Protein AF-A0A0G4FTK8-F1 (afdb_monomer_lite)

Organism: Vitrella brassicaformis (strain CCMP3155) (NCBI:txid1169540)

Secondary structure (DSSP, 8-state):
-EEEEETTSSS-EEEEEEEETTEEEEEEEESS-HHHHHHHHHHHHHHHH-HHHHHHHHHHHHHHHHTTTT-TTSSPPPHHHHHHHHHHHHHTSSS-SS---

Radius of gyration: 16.27 Å; chains: 1; bounding box: 32×32×50 Å

InterPro domains:
  IPR043519 Nucleotidyltransferase superfamily [SSF81301] (3-48)
  IPR054708 Poly(A) RNA polymerase, mitochondrial-like, central palm domain [PF22600] (4-46)

pLDDT: mean 88.35, std 9.67, range [62.38, 97.94]

Structure (mmCIF, N/CA/C/O backbone):
data_AF-A0A0G4FTK8-F1
#
_entry.id   AF-A0A0G4FTK8-F1
#
loop_
_atom_site.group_PDB
_atom_site.id
_atom_site.type_symbol
_atom_site.label_atom_id
_atom_site.label_alt_id
_atom_site.label_comp_id
_atom_site.label_asym_id
_atom_site.label_entity_id
_atom_site.label_seq_id
_atom_site.pdbx_PDB_ins_code
_atom_site.Cartn_x
_atom_site.Cartn_y
_atom_site.Cartn_z
_atom_site.occupancy
_atom_site.B_iso_or_equiv
_atom_site.auth_seq_id
_atom_site.auth_comp_id
_atom_site.auth_asym_id
_atom_site.auth_atom_id
_atom_site.pdbx_PDB_model_num
ATOM 1 N N . MET A 1 1 ? 8.007 -3.407 -27.742 1.00 62.38 1 MET A N 1
ATOM 2 C CA . MET A 1 1 ? 7.851 -3.947 -26.375 1.00 62.38 1 MET A CA 1
ATOM 3 C C . MET A 1 1 ? 9.207 -4.487 -25.971 1.00 62.38 1 MET A C 1
ATOM 5 O O . MET A 1 1 ? 9.706 -5.352 -26.673 1.00 62.38 1 MET A O 1
ATOM 9 N N . GLU A 1 2 ? 9.833 -3.935 -24.935 1.00 71.94 2 GLU A N 1
ATOM 10 C CA . GLU A 1 2 ? 11.120 -4.439 -24.432 1.00 71.94 2 GLU A CA 1
ATOM 11 C C . GLU A 1 2 ? 10.860 -5.239 -23.151 1.00 71.94 2 GLU A C 1
ATOM 13 O O . GLU A 1 2 ? 10.054 -4.835 -22.30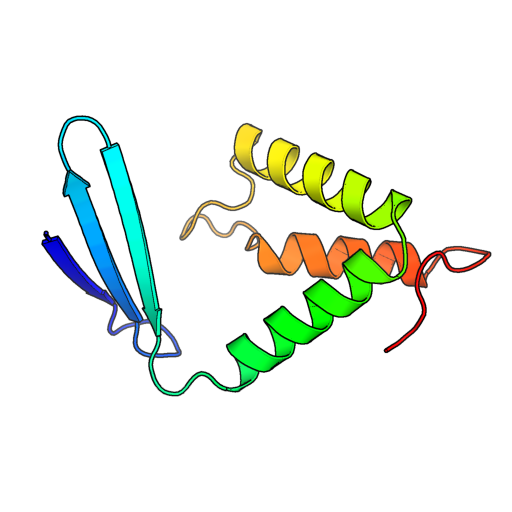6 1.00 71.94 2 GLU A O 1
ATOM 18 N N . THR A 1 3 ? 11.508 -6.393 -23.012 1.00 72.75 3 THR A N 1
ATOM 19 C CA . THR A 1 3 ? 11.338 -7.296 -21.866 1.00 72.75 3 THR A CA 1
ATOM 20 C C . THR A 1 3 ? 12.682 -7.552 -21.207 1.00 72.75 3 THR A C 1
ATOM 22 O O . THR A 1 3 ? 13.607 -8.026 -21.862 1.00 72.75 3 THR A O 1
ATOM 25 N N . VAL A 1 4 ? 12.788 -7.270 -19.910 1.00 81.19 4 VAL A N 1
ATOM 26 C CA . VAL A 1 4 ? 14.016 -7.462 -19.131 1.00 81.19 4 VAL A CA 1
ATOM 27 C C . VAL A 1 4 ? 13.738 -8.435 -17.981 1.00 81.19 4 VAL A C 1
ATOM 29 O O . VAL A 1 4 ? 12.907 -8.125 -17.117 1.00 81.19 4 VAL A O 1
ATOM 32 N N . PRO A 1 5 ? 14.405 -9.604 -17.934 1.00 73.31 5 PRO A N 1
ATOM 33 C CA . PRO A 1 5 ? 14.320 -10.504 -16.792 1.00 73.31 5 PRO A CA 1
ATOM 34 C C . PRO A 1 5 ? 15.117 -9.945 -15.606 1.00 73.31 5 PRO A C 1
ATOM 36 O O . PRO A 1 5 ? 16.229 -9.443 -15.759 1.00 73.31 5 PRO A O 1
ATOM 39 N N . ILE A 1 6 ? 14.557 -10.048 -14.401 1.00 74.81 6 ILE A N 1
ATOM 40 C CA . ILE A 1 6 ? 15.202 -9.636 -13.149 1.00 74.81 6 ILE A CA 1
ATOM 41 C C . ILE A 1 6 ? 15.402 -10.884 -12.293 1.00 74.81 6 ILE A C 1
ATOM 43 O O . ILE A 1 6 ? 14.629 -11.184 -11.384 1.00 74.81 6 ILE A O 1
ATOM 47 N N . SER A 1 7 ? 16.458 -11.631 -12.602 1.00 62.41 7 SER A N 1
ATOM 48 C CA . SER A 1 7 ? 16.718 -12.956 -12.023 1.00 62.41 7 SER A CA 1
ATOM 49 C C . SER A 1 7 ? 17.227 -12.922 -10.576 1.00 62.41 7 SER A C 1
ATOM 51 O O . SER A 1 7 ? 17.243 -13.949 -9.912 1.00 62.41 7 SER A O 1
ATOM 53 N N . ARG A 1 8 ? 17.653 -11.753 -10.073 1.00 64.62 8 ARG A N 1
ATOM 54 C CA . ARG A 1 8 ? 18.189 -11.581 -8.705 1.00 64.62 8 ARG A CA 1
ATOM 55 C C . ARG A 1 8 ? 17.124 -11.261 -7.649 1.00 64.62 8 ARG A C 1
ATOM 57 O O . ARG A 1 8 ? 17.456 -11.087 -6.480 1.00 64.62 8 ARG A O 1
ATOM 64 N N . ALA A 1 9 ? 15.859 -11.129 -8.042 1.00 64.56 9 ALA A N 1
ATOM 65 C CA . ALA A 1 9 ? 14.773 -10.895 -7.099 1.00 64.56 9 ALA A CA 1
ATOM 66 C C . ALA A 1 9 ? 14.376 -12.201 -6.390 1.00 64.56 9 ALA A C 1
ATOM 68 O O . ALA A 1 9 ? 14.460 -13.283 -6.962 1.00 64.56 9 ALA A O 1
ATOM 69 N N . ARG A 1 10 ? 13.888 -12.095 -5.147 1.00 68.12 10 ARG A N 1
ATOM 70 C CA . ARG A 1 10 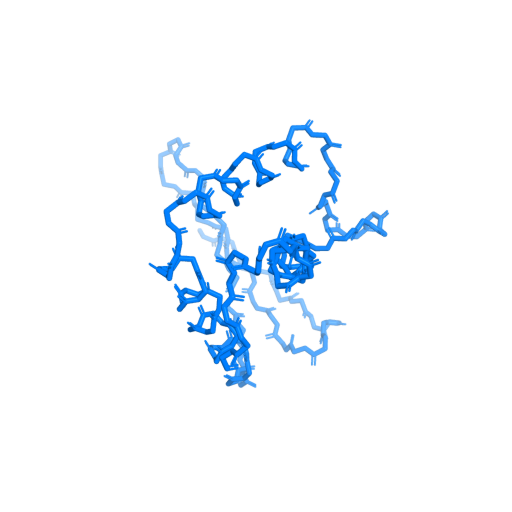? 13.450 -13.247 -4.331 1.00 68.12 10 ARG A CA 1
ATOM 71 C C . ARG A 1 10 ? 12.339 -14.076 -4.996 1.00 68.12 10 ARG A C 1
ATOM 73 O O . ARG A 1 10 ? 12.171 -15.243 -4.680 1.00 68.12 10 ARG A O 1
ATOM 80 N N . THR A 1 11 ? 11.582 -13.455 -5.898 1.00 69.31 11 THR A N 1
ATOM 81 C CA . THR A 1 11 ? 10.631 -14.104 -6.809 1.00 69.31 11 THR A CA 1
ATOM 82 C C . THR A 1 11 ? 11.020 -13.706 -8.233 1.00 69.31 11 THR A C 1
ATOM 84 O O . THR A 1 11 ? 11.314 -12.525 -8.421 1.00 69.31 11 THR A O 1
ATOM 87 N N . PRO A 1 12 ? 11.026 -14.607 -9.232 1.00 76.75 12 PRO A N 1
ATOM 88 C CA . PRO A 1 12 ? 11.354 -14.241 -10.608 1.00 76.75 12 PRO A CA 1
ATOM 89 C C . PRO A 1 12 ? 10.406 -13.158 -11.133 1.00 76.75 12 PRO A C 1
ATOM 91 O O . PRO A 1 12 ? 9.183 -13.325 -11.087 1.00 76.75 12 PRO A O 1
ATOM 94 N N . ILE A 1 13 ? 10.970 -12.052 -11.630 1.00 83.06 13 ILE A N 1
ATOM 95 C CA . ILE A 1 13 ? 10.207 -10.931 -12.195 1.00 83.06 13 ILE A CA 1
ATOM 96 C C . ILE A 1 13 ? 10.617 -10.724 -13.649 1.00 83.06 13 ILE A C 1
ATOM 98 O O . ILE A 1 13 ? 11.804 -10.615 -13.958 1.00 83.06 13 ILE A O 1
ATOM 102 N N . VAL A 1 14 ? 9.629 -10.602 -14.530 1.00 85.00 14 VAL A N 1
ATOM 103 C CA . VAL A 1 14 ? 9.806 -10.123 -15.902 1.00 85.00 14 VAL A CA 1
ATOM 104 C C . VAL A 1 14 ? 9.231 -8.720 -15.985 1.00 85.00 14 VAL A C 1
ATOM 106 O O . VAL A 1 14 ? 8.050 -8.497 -15.721 1.00 85.00 14 VAL A O 1
ATOM 109 N N . ARG A 1 15 ? 10.076 -7.750 -16.329 1.00 83.75 15 ARG A N 1
ATOM 110 C CA . ARG A 1 15 ? 9.659 -6.364 -16.528 1.00 83.75 15 ARG A CA 1
ATOM 111 C C . ARG A 1 15 ? 9.444 -6.114 -18.012 1.00 83.75 15 ARG A C 1
ATOM 113 O O . ARG A 1 15 ? 10.382 -6.227 -18.794 1.00 83.75 15 ARG A O 1
ATOM 120 N N . CYS A 1 16 ? 8.234 -5.718 -18.370 1.00 84.25 16 CYS A N 1
ATOM 121 C CA . CYS A 1 16 ? 7.846 -5.342 -19.720 1.00 84.25 16 CYS A CA 1
ATOM 122 C C . CYS A 1 16 ? 7.658 -3.824 -19.784 1.00 84.25 16 CYS A C 1
ATOM 124 O O . CYS A 1 16 ? 6.865 -3.256 -19.027 1.00 84.25 16 CYS A O 1
ATOM 126 N N . THR A 1 17 ? 8.360 -3.158 -20.694 1.00 85.31 17 THR A N 1
ATOM 127 C CA . THR A 1 17 ? 8.107 -1.757 -21.040 1.00 85.31 17 THR A CA 1
ATOM 128 C C . THR A 1 17 ? 7.324 -1.704 -22.348 1.00 85.31 17 THR A C 1
ATOM 130 O O . THR A 1 17 ? 7.738 -2.191 -23.408 1.00 85.31 17 THR A O 1
ATOM 133 N N . LEU A 1 18 ? 6.127 -1.138 -22.249 1.00 83.88 18 LEU A N 1
ATOM 134 C CA . LEU A 1 18 ? 5.209 -0.921 -23.355 1.00 83.88 18 LEU A CA 1
ATOM 135 C C . LEU A 1 18 ? 5.370 0.523 -23.817 1.00 83.88 18 LEU A C 1
ATOM 137 O O . LEU A 1 18 ? 5.309 1.453 -23.015 1.00 83.88 18 LEU A O 1
ATOM 141 N N . ARG A 1 19 ? 5.589 0.695 -25.117 1.00 83.56 19 ARG A N 1
ATOM 142 C CA . ARG A 1 19 ? 5.578 1.994 -25.784 1.00 83.56 19 ARG A CA 1
ATOM 143 C C . ARG A 1 19 ? 4.485 1.925 -26.841 1.00 83.56 19 ARG A C 1
ATOM 145 O O . ARG A 1 19 ? 4.570 1.065 -27.718 1.00 83.56 19 ARG A O 1
ATOM 152 N N . HIS A 1 20 ? 3.457 2.757 -26.722 1.00 80.44 20 HIS A N 1
ATOM 153 C CA . HIS A 1 20 ? 2.403 2.871 -27.727 1.00 80.44 20 HIS A CA 1
ATOM 154 C C . HIS A 1 20 ? 2.074 4.349 -27.949 1.00 80.44 20 HIS A C 1
ATOM 156 O O . HIS A 1 20 ? 1.502 4.993 -27.073 1.00 80.44 20 HIS A O 1
ATOM 162 N N . GLY A 1 21 ? 2.490 4.893 -29.098 1.00 81.81 21 GLY A N 1
ATOM 163 C CA . GLY A 1 21 ? 2.503 6.345 -29.311 1.00 81.81 21 GLY A CA 1
ATOM 164 C C . GLY A 1 21 ? 3.355 7.041 -28.243 1.00 81.81 21 GLY A C 1
ATOM 165 O O . GLY A 1 21 ? 4.434 6.549 -27.909 1.00 81.81 21 GLY A O 1
ATOM 166 N N . ASP A 1 22 ? 2.820 8.111 -27.653 1.00 77.25 22 ASP A N 1
ATOM 167 C CA . ASP A 1 22 ? 3.437 8.842 -26.532 1.00 77.25 22 ASP A CA 1
ATOM 168 C C . ASP A 1 22 ? 3.246 8.154 -25.164 1.00 77.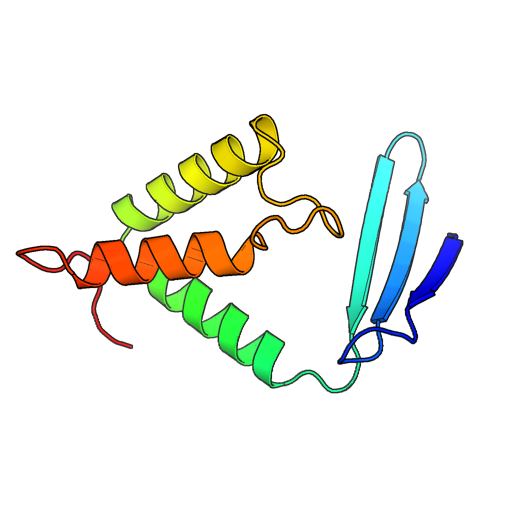25 22 ASP A C 1
ATOM 170 O O . ASP A 1 22 ? 3.777 8.599 -24.143 1.00 77.25 22 ASP A O 1
ATOM 174 N N . ALA A 1 23 ? 2.474 7.062 -25.098 1.00 74.06 23 ALA A N 1
ATOM 175 C CA . ALA A 1 23 ? 2.212 6.369 -23.845 1.00 74.06 23 ALA A CA 1
ATOM 176 C C . ALA 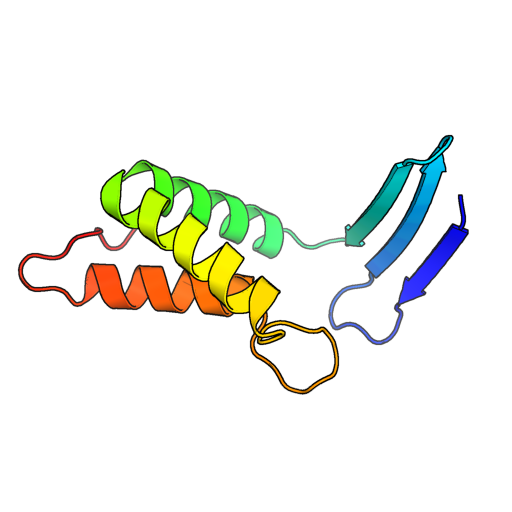A 1 23 ? 3.354 5.406 -23.485 1.00 74.06 23 ALA A C 1
ATOM 178 O O . ALA A 1 23 ? 3.677 4.466 -24.223 1.00 74.06 23 ALA A O 1
ATOM 179 N N . HIS A 1 24 ? 3.909 5.597 -22.286 1.00 82.00 24 HIS A N 1
ATOM 180 C CA . HIS A 1 24 ? 4.900 4.711 -21.680 1.00 82.00 24 HIS A CA 1
ATOM 181 C C . HIS A 1 24 ? 4.279 3.926 -20.520 1.00 82.00 24 HIS A C 1
ATOM 183 O O . HIS A 1 24 ? 3.969 4.476 -19.462 1.00 82.00 24 HIS A O 1
ATOM 189 N N . GLY A 1 25 ? 4.115 2.619 -20.711 1.00 83.44 25 GLY A N 1
ATOM 190 C CA . GLY A 1 25 ? 3.645 1.684 -19.694 1.00 83.44 25 GLY A CA 1
ATOM 191 C C . GLY A 1 25 ? 4.787 0.836 -19.145 1.00 83.44 25 GLY A C 1
ATOM 192 O O . GLY A 1 25 ? 5.646 0.368 -19.891 1.00 83.44 25 GLY A O 1
ATOM 193 N N . LYS A 1 26 ? 4.779 0.588 -17.835 1.00 86.56 26 LYS A N 1
ATOM 194 C CA . LYS A 1 26 ? 5.675 -0.377 -17.191 1.00 86.56 26 LYS A CA 1
ATOM 195 C C . LYS A 1 26 ? 4.837 -1.445 -16.503 1.00 86.56 26 LYS A C 1
ATOM 197 O O . LYS A 1 26 ? 4.040 -1.127 -15.624 1.00 86.56 26 LYS A O 1
ATOM 202 N N . VAL A 1 27 ? 5.050 -2.697 -16.887 1.00 87.19 27 VAL A N 1
ATOM 203 C CA . VAL A 1 27 ? 4.377 -3.868 -16.324 1.00 87.19 27 VAL A CA 1
ATOM 204 C C . VAL A 1 27 ? 5.433 -4.787 -15.725 1.00 87.19 27 VAL A C 1
ATOM 206 O O . VAL A 1 27 ? 6.471 -5.032 -16.333 1.00 87.19 27 VAL A O 1
ATOM 209 N N . GLU A 1 28 ? 5.189 -5.275 -14.514 1.00 86.75 28 GLU A N 1
ATOM 210 C CA . GLU A 1 28 ? 6.042 -6.261 -13.851 1.00 86.75 28 GLU A CA 1
ATOM 211 C C . GLU A 1 28 ? 5.219 -7.529 -13.624 1.00 86.75 28 GLU A C 1
ATOM 213 O O . GLU A 1 28 ? 4.179 -7.494 -12.969 1.00 86.75 28 GLU A O 1
ATOM 218 N N . ILE A 1 29 ? 5.669 -8.634 -14.213 1.00 87.31 29 ILE A N 1
ATOM 219 C CA . ILE A 1 29 ? 5.029 -9.945 -14.136 1.00 87.31 29 ILE A CA 1
ATOM 220 C C . ILE A 1 29 ? 5.852 -10.796 -13.176 1.00 87.31 29 ILE A C 1
ATOM 222 O O . ILE A 1 29 ? 7.048 -10.992 -13.388 1.00 87.31 29 ILE A O 1
ATOM 226 N N . THR A 1 30 ? 5.218 -11.294 -12.118 1.00 88.06 30 THR A N 1
ATOM 227 C CA . THR A 1 30 ? 5.853 -12.171 -11.126 1.00 88.06 30 THR A CA 1
ATOM 228 C C . THR A 1 30 ? 5.261 -13.568 -11.200 1.00 88.06 30 THR A C 1
ATOM 230 O O . THR A 1 30 ? 4.039 -13.704 -11.257 1.00 88.06 30 THR A O 1
ATOM 233 N N . PHE A 1 31 ? 6.100 -14.598 -11.136 1.00 85.69 31 PHE A N 1
ATOM 234 C CA . PHE A 1 31 ? 5.659 -15.993 -11.195 1.00 85.69 31 PHE A CA 1
ATOM 235 C C . PHE A 1 31 ? 5.576 -16.609 -9.797 1.00 85.69 31 PHE A C 1
ATOM 237 O O . PHE A 1 31 ? 6.435 -16.350 -8.961 1.00 85.69 31 PHE A O 1
ATOM 244 N N . ASN A 1 32 ? 4.556 -17.440 -9.560 1.00 85.81 32 ASN A N 1
ATOM 245 C CA . ASN A 1 32 ? 4.361 -18.185 -8.310 1.00 85.81 32 ASN A CA 1
ATOM 246 C C . ASN A 1 32 ? 4.368 -17.308 -7.034 1.00 85.81 32 ASN A C 1
ATOM 248 O O . ASN A 1 32 ? 5.036 -17.619 -6.051 1.00 85.81 32 ASN A O 1
ATOM 252 N N . ASN A 1 33 ? 3.625 -16.193 -7.049 1.00 85.62 33 ASN A N 1
ATOM 253 C CA . ASN A 1 33 ? 3.525 -15.256 -5.921 1.00 85.62 33 ASN A CA 1
ATOM 254 C C . ASN A 1 33 ? 2.101 -15.186 -5.319 1.00 85.62 33 ASN A C 1
ATOM 256 O O . ASN A 1 33 ? 1.464 -14.128 -5.368 1.00 85.62 33 ASN A O 1
ATOM 260 N N . PRO A 1 34 ? 1.566 -16.283 -4.747 1.00 89.31 34 PRO A N 1
ATOM 261 C CA . PRO A 1 34 ? 0.214 -16.293 -4.182 1.00 89.31 34 PRO A CA 1
ATOM 262 C C . PRO A 1 34 ? 0.063 -15.332 -2.994 1.00 89.31 34 PRO A C 1
ATOM 264 O O . PRO A 1 34 ? -1.007 -14.756 -2.798 1.00 89.31 34 PRO A O 1
ATOM 267 N N . LEU A 1 35 ? 1.134 -15.094 -2.230 1.00 89.31 35 LEU A N 1
ATOM 268 C CA . LEU A 1 35 ? 1.131 -14.131 -1.124 1.00 89.31 35 LEU A CA 1
ATOM 269 C C . LEU A 1 35 ? 0.950 -12.689 -1.612 1.00 89.31 35 LEU A C 1
ATOM 271 O O . LEU A 1 35 ? 0.233 -11.918 -0.982 1.00 89.31 35 LEU A O 1
ATOM 275 N N . GLY A 1 36 ? 1.539 -12.319 -2.755 1.00 89.19 36 GLY A N 1
ATOM 276 C CA . GLY A 1 36 ? 1.325 -11.001 -3.358 1.00 89.19 36 GLY A CA 1
ATOM 277 C C . GLY A 1 36 ? -0.144 -10.740 -3.705 1.00 89.19 36 GLY A C 1
ATOM 278 O O . GLY A 1 36 ? -0.635 -9.624 -3.518 1.00 89.19 36 GLY A O 1
ATOM 279 N N . ILE A 1 37 ? -0.861 -11.782 -4.136 1.00 92.06 37 ILE A N 1
ATOM 280 C CA . ILE A 1 37 ? -2.301 -11.723 -4.415 1.00 92.06 37 ILE A CA 1
ATOM 281 C C . ILE A 1 37 ? -3.069 -11.496 -3.107 1.00 92.06 37 ILE A C 1
ATOM 283 O O . ILE A 1 37 ? -3.806 -10.516 -2.996 1.00 92.06 37 ILE A O 1
ATOM 287 N N . HIS A 1 38 ? -2.831 -12.324 -2.083 1.00 94.69 38 HIS A N 1
ATOM 288 C CA . HIS A 1 38 ? -3.492 -12.198 -0.777 1.00 94.69 38 HIS A CA 1
ATOM 289 C C . HIS A 1 38 ? -3.245 -10.833 -0.122 1.00 94.69 38 HIS A C 1
ATOM 291 O O . HIS A 1 38 ? -4.193 -10.184 0.310 1.00 94.69 38 HIS A O 1
ATOM 297 N N . ASN A 1 39 ? -2.006 -10.336 -0.131 1.00 93.69 39 ASN A N 1
ATOM 298 C CA . ASN A 1 39 ? -1.667 -9.016 0.409 1.00 93.69 39 ASN A CA 1
ATOM 299 C C . ASN A 1 39 ? -2.401 -7.881 -0.321 1.00 93.69 39 ASN A C 1
ATOM 301 O O . ASN A 1 39 ? -2.814 -6.899 0.298 1.00 93.69 39 ASN A O 1
ATOM 305 N N . SER A 1 40 ? -2.587 -8.013 -1.637 1.00 94.31 40 SER A N 1
ATOM 306 C CA . SER A 1 40 ? -3.339 -7.035 -2.429 1.00 94.31 40 SER A CA 1
ATOM 307 C C . SER A 1 40 ? -4.826 -7.043 -2.065 1.00 94.31 40 SER A C 1
ATOM 309 O O . SER A 1 40 ? -5.427 -5.975 -1.934 1.00 94.31 40 SER A O 1
ATOM 311 N N . HIS A 1 41 ? -5.410 -8.226 -1.842 1.00 96.62 41 HIS A N 1
ATOM 312 C CA . HIS A 1 41 ? -6.781 -8.354 -1.339 1.00 96.62 41 HIS A CA 1
ATOM 313 C C . HIS A 1 41 ? -6.930 -7.787 0.075 1.00 96.62 41 HIS A C 1
ATOM 315 O O . HIS A 1 41 ? -7.874 -7.042 0.328 1.00 96.62 41 HIS A O 1
ATOM 321 N N . LEU A 1 42 ? -5.975 -8.066 0.963 1.00 96.25 42 LEU A N 1
ATOM 322 C CA . LEU A 1 42 ? -5.972 -7.570 2.335 1.00 96.25 42 LEU A CA 1
ATOM 323 C C . LEU A 1 42 ? -5.921 -6.037 2.387 1.00 96.25 42 LEU A C 1
ATOM 325 O O . LEU A 1 42 ? -6.768 -5.410 3.019 1.00 96.25 42 LEU A O 1
ATOM 329 N N . LEU A 1 43 ? -4.983 -5.406 1.669 1.00 96.50 43 LEU A N 1
ATOM 330 C CA . LEU A 1 43 ? -4.923 -3.941 1.592 1.00 96.50 43 LEU A CA 1
ATOM 331 C C . LEU A 1 43 ? -6.201 -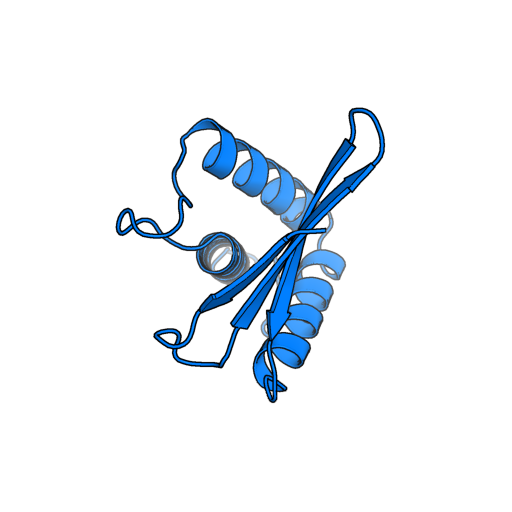3.347 0.996 1.00 96.50 43 LEU A C 1
ATOM 333 O O . LEU A 1 43 ? -6.673 -2.310 1.462 1.00 96.50 43 LEU A O 1
ATOM 337 N N . ARG A 1 44 ? -6.782 -3.999 -0.019 1.00 96.50 44 ARG A N 1
ATOM 338 C CA . ARG A 1 44 ? -8.063 -3.571 -0.589 1.00 96.50 44 ARG A CA 1
ATOM 339 C C . ARG A 1 44 ? -9.178 -3.609 0.455 1.00 96.50 44 ARG A C 1
ATOM 341 O O . ARG A 1 44 ? -9.950 -2.657 0.509 1.00 96.50 44 ARG A O 1
ATOM 348 N N . ALA A 1 45 ? -9.246 -4.657 1.273 1.00 97.25 45 ALA A N 1
ATOM 349 C CA . ALA A 1 45 ? -10.227 -4.764 2.348 1.00 97.25 45 ALA A CA 1
ATOM 350 C C . ALA A 1 45 ? -10.049 -3.633 3.373 1.00 97.25 45 ALA A C 1
ATOM 352 O O . ALA A 1 45 ? -11.000 -2.901 3.634 1.00 97.25 45 ALA A O 1
ATOM 353 N N . TYR A 1 46 ? -8.821 -3.389 3.845 1.00 97.62 46 TYR A N 1
ATOM 354 C CA . TYR A 1 46 ? -8.529 -2.292 4.775 1.00 97.62 46 TYR A CA 1
ATOM 355 C C . TYR A 1 46 ? -8.966 -0.918 4.252 1.00 97.62 46 TYR A C 1
ATOM 357 O O . TYR A 1 46 ? -9.630 -0.165 4.964 1.00 97.62 46 TYR A O 1
ATOM 365 N N . PHE A 1 47 ? -8.632 -0.582 3.003 1.00 96.25 47 PHE A N 1
ATOM 366 C CA . PHE A 1 47 ? -9.016 0.709 2.420 1.00 96.25 47 PHE A CA 1
ATOM 367 C C . PHE A 1 47 ? -10.504 0.804 2.067 1.00 96.25 47 PHE A C 1
ATOM 369 O O . PHE A 1 47 ? -11.015 1.907 1.888 1.00 96.25 47 PHE A O 1
ATOM 376 N N . HIS A 1 48 ? -11.219 -0.317 1.988 1.00 96.25 48 HIS A N 1
ATOM 377 C CA . HIS A 1 48 ? -12.671 -0.302 1.842 1.00 96.25 48 HIS A CA 1
ATOM 378 C C . HIS A 1 48 ? -13.384 -0.048 3.179 1.00 96.25 48 HIS A C 1
ATOM 380 O O . HIS A 1 48 ? -14.425 0.602 3.193 1.00 96.25 48 HIS A O 1
ATOM 386 N N . SER A 1 49 ? -12.797 -0.477 4.302 1.00 94.75 49 SER A N 1
ATOM 387 C CA . SER A 1 49 ? -13.390 -0.331 5.639 1.00 94.75 49 SER A CA 1
ATOM 388 C C . SER A 1 49 ? -13.489 1.115 6.139 1.00 94.75 49 SER A C 1
ATOM 390 O O . SER A 1 49 ? -14.331 1.407 6.982 1.00 94.75 49 SER A O 1
ATOM 392 N N . SER A 1 50 ? -12.646 2.037 5.655 1.00 95.81 50 SER A N 1
ATOM 393 C CA . SER A 1 50 ? -12.680 3.445 6.079 1.00 95.81 50 SER A CA 1
ATOM 394 C C . SER A 1 50 ? -12.306 4.406 4.953 1.00 95.81 50 SER A C 1
ATOM 396 O O . SER A 1 50 ? -11.162 4.451 4.488 1.00 95.81 50 SER A O 1
ATOM 398 N N . ARG A 1 51 ? -13.264 5.257 4.555 1.00 96.25 51 ARG A N 1
ATOM 399 C CA . ARG A 1 51 ? -13.061 6.288 3.522 1.00 96.25 51 ARG A CA 1
ATOM 400 C C . ARG A 1 51 ? -11.957 7.279 3.899 1.00 96.25 51 ARG A C 1
ATOM 402 O O . ARG A 1 51 ? -11.166 7.650 3.036 1.00 96.25 51 ARG A O 1
ATOM 409 N N . ALA A 1 52 ? -11.878 7.686 5.167 1.00 95.81 52 ALA A N 1
ATOM 410 C CA . ALA A 1 52 ? -10.855 8.624 5.632 1.00 95.81 52 ALA A CA 1
ATOM 411 C C . ALA A 1 52 ? -9.443 8.037 5.473 1.00 95.81 52 ALA A C 1
ATOM 413 O O . ALA A 1 52 ? -8.552 8.692 4.932 1.00 95.81 52 ALA A O 1
ATOM 414 N N . VAL A 1 53 ? -9.256 6.770 5.859 1.00 96.81 53 VAL A N 1
ATOM 415 C CA . VAL A 1 53 ? -7.965 6.081 5.722 1.00 96.81 53 VAL A CA 1
ATOM 416 C C . VAL A 1 53 ? -7.612 5.849 4.252 1.00 96.81 53 VAL A C 1
ATOM 418 O O . VAL A 1 53 ? -6.456 6.010 3.870 1.00 96.81 53 VAL A O 1
ATOM 421 N N . HIS A 1 54 ? -8.591 5.562 3.392 1.00 97.38 54 HIS A N 1
ATOM 422 C CA . HIS A 1 54 ? -8.363 5.476 1.947 1.00 97.38 54 HIS A CA 1
ATOM 423 C C . HIS A 1 54 ? -7.876 6.807 1.350 1.00 97.38 54 HIS A C 1
ATOM 425 O O . HIS A 1 54 ? -6.913 6.819 0.580 1.00 97.38 54 HIS A O 1
ATOM 431 N N . MET A 1 55 ? -8.484 7.936 1.733 1.00 97.62 55 MET A N 1
ATOM 432 C CA . MET A 1 55 ? -8.041 9.264 1.285 1.00 97.62 55 MET A CA 1
ATOM 433 C C . MET A 1 55 ? -6.625 9.587 1.783 1.00 97.62 55 MET A C 1
ATOM 435 O O . MET A 1 55 ? -5.794 10.053 1.002 1.00 97.62 55 MET A O 1
ATOM 439 N N . LEU A 1 56 ? -6.307 9.259 3.040 1.00 97.38 56 LEU A N 1
ATOM 440 C CA . LEU A 1 56 ? -4.944 9.371 3.572 1.00 97.38 56 LEU A CA 1
ATOM 441 C C . LEU A 1 56 ? -3.952 8.480 2.811 1.00 97.38 56 LEU A C 1
ATOM 443 O O . LEU A 1 56 ? -2.836 8.909 2.528 1.00 97.38 56 LEU A O 1
ATOM 447 N N . GLY A 1 57 ? -4.360 7.275 2.409 1.00 97.12 57 GLY A N 1
ATOM 448 C CA . GLY A 1 57 ? -3.550 6.380 1.581 1.00 97.12 57 GLY A CA 1
ATOM 449 C C . GLY A 1 57 ? -3.160 7.007 0.243 1.00 97.12 57 GLY A C 1
ATOM 450 O O . GLY A 1 57 ? -1.999 6.922 -0.164 1.00 97.12 57 GLY A O 1
ATOM 451 N N . TRP A 1 58 ? -4.092 7.698 -0.417 1.00 97.00 58 TRP A N 1
ATOM 452 C CA . TRP A 1 58 ? -3.800 8.470 -1.628 1.00 97.00 58 TRP A CA 1
ATOM 453 C C . TRP A 1 58 ? -2.834 9.624 -1.368 1.00 97.00 58 TRP A C 1
ATOM 455 O O . TRP A 1 58 ? -1.866 9.781 -2.116 1.00 97.00 58 TRP A O 1
ATOM 465 N N . LEU A 1 59 ? -3.050 10.386 -0.293 1.00 97.56 59 LEU A N 1
ATOM 466 C CA . LEU A 1 59 ? -2.175 11.495 0.080 1.00 97.56 59 LEU A CA 1
ATOM 467 C C . LEU A 1 59 ? -0.739 11.016 0.334 1.00 97.56 59 LEU A C 1
ATOM 469 O O . LEU A 1 59 ? 0.200 11.562 -0.242 1.00 97.56 59 LEU A O 1
ATOM 473 N N . ILE A 1 60 ? -0.566 9.950 1.121 1.00 96.75 60 ILE A N 1
ATOM 474 C CA . ILE A 1 60 ? 0.747 9.358 1.409 1.00 96.75 60 ILE A CA 1
ATOM 475 C C . ILE A 1 60 ? 1.395 8.839 0.127 1.00 96.75 60 ILE A C 1
ATOM 477 O O . ILE A 1 60 ? 2.571 9.104 -0.107 1.00 96.75 60 ILE A O 1
ATOM 481 N N . LYS A 1 61 ? 0.648 8.150 -0.746 1.00 94.31 61 LYS A N 1
ATOM 482 C CA . LYS A 1 61 ? 1.174 7.682 -2.039 1.00 94.31 61 LYS A CA 1
ATOM 483 C C . LYS A 1 61 ? 1.723 8.825 -2.886 1.00 94.31 61 LYS A C 1
ATOM 485 O O . LYS A 1 61 ? 2.795 8.680 -3.474 1.00 94.31 61 LYS A O 1
ATOM 490 N N . MET A 1 62 ? 0.998 9.940 -2.955 1.00 95.38 62 MET A N 1
ATOM 491 C CA . MET A 1 62 ? 1.427 11.118 -3.705 1.00 95.38 62 MET A CA 1
ATOM 492 C C . MET A 1 62 ? 2.636 11.784 -3.054 1.00 95.38 62 MET A C 1
ATOM 494 O O . MET A 1 62 ? 3.616 12.062 -3.741 1.00 95.38 62 MET A O 1
ATOM 498 N N . TRP A 1 63 ? 2.609 11.961 -1.736 1.00 95.44 63 TRP A N 1
ATOM 499 C CA . TRP A 1 63 ? 3.709 12.547 -0.978 1.00 95.44 63 TRP A CA 1
ATOM 500 C C . TRP A 1 63 ? 5.007 11.743 -1.127 1.00 95.44 63 TRP A C 1
ATOM 502 O O . TRP A 1 63 ? 6.031 12.294 -1.525 1.00 95.44 63 TRP A O 1
ATOM 512 N N . VAL A 1 64 ? 4.952 10.425 -0.922 1.00 94.75 64 VAL A N 1
ATOM 513 C CA . VAL A 1 64 ? 6.096 9.512 -1.087 1.00 94.75 64 VAL A CA 1
ATOM 514 C C . VAL A 1 64 ? 6.648 9.561 -2.511 1.00 94.75 64 VAL A C 1
ATOM 516 O O . VAL A 1 64 ? 7.865 9.544 -2.693 1.00 94.75 64 VAL A O 1
ATOM 519 N N . LYS A 1 65 ? 5.775 9.646 -3.527 1.00 90.56 65 LYS A N 1
ATOM 520 C CA . LYS A 1 65 ? 6.190 9.775 -4.931 1.00 90.56 65 LYS A CA 1
ATOM 521 C C . LYS A 1 65 ? 6.930 11.091 -5.178 1.00 90.56 65 LYS A C 1
ATOM 523 O O . LYS A 1 65 ? 8.014 11.059 -5.743 1.00 90.56 65 LYS A O 1
ATOM 528 N N . VAL A 1 66 ? 6.360 12.224 -4.763 1.00 93.12 66 VAL A N 1
ATOM 529 C CA . VAL A 1 66 ? 6.947 13.562 -4.979 1.00 93.12 66 VAL A CA 1
ATOM 530 C C . VAL A 1 66 ? 8.282 13.715 -4.249 1.00 93.12 66 VAL A C 1
ATOM 532 O O . VAL A 1 66 ? 9.175 14.399 -4.732 1.00 93.12 66 VAL A O 1
ATOM 535 N N . ARG A 1 67 ? 8.438 13.055 -3.100 1.00 91.81 67 ARG A N 1
ATOM 536 C CA . ARG A 1 67 ? 9.657 13.098 -2.283 1.00 91.81 67 ARG A CA 1
ATOM 537 C C . ARG A 1 67 ? 10.677 12.006 -2.625 1.00 91.81 67 ARG A C 1
ATOM 539 O O . ARG A 1 67 ? 11.665 11.896 -1.909 1.00 91.81 67 ARG A O 1
ATOM 546 N N . ALA A 1 68 ? 10.429 11.194 -3.658 1.00 89.50 68 ALA A N 1
ATOM 547 C CA . ALA A 1 68 ? 11.281 10.067 -4.055 1.00 89.50 68 ALA A CA 1
ATOM 548 C C . ALA A 1 68 ? 11.554 9.038 -2.926 1.00 89.50 68 ALA A C 1
ATOM 550 O O . ALA A 1 68 ? 12.548 8.321 -2.938 1.00 89.50 68 ALA A O 1
ATOM 551 N N . LEU A 1 69 ? 10.634 8.896 -1.961 1.00 89.06 69 LEU A N 1
ATOM 552 C CA . LEU A 1 69 ? 10.804 8.048 -0.764 1.00 89.06 69 LEU A CA 1
ATOM 553 C C . LEU A 1 69 ? 10.443 6.567 -0.978 1.00 89.06 69 LEU A C 1
ATOM 555 O O . LEU A 1 69 ? 10.308 5.813 -0.013 1.00 89.06 69 LEU A O 1
ATOM 559 N N . ALA A 1 70 ? 10.229 6.148 -2.226 1.00 86.00 70 ALA A N 1
ATOM 560 C CA . ALA A 1 70 ? 9.947 4.755 -2.582 1.00 86.00 70 ALA A CA 1
ATOM 561 C C . ALA A 1 70 ? 10.594 4.343 -3.909 1.00 86.00 70 ALA A C 1
ATOM 563 O O . ALA A 1 70 ? 10.037 3.538 -4.667 1.00 86.00 70 ALA A O 1
ATOM 564 N N . GLU A 1 71 ? 11.749 4.929 -4.215 1.00 79.56 71 GLU A N 1
ATOM 565 C CA . GLU A 1 71 ? 12.539 4.525 -5.369 1.00 79.56 71 GLU A CA 1
ATOM 566 C C . GLU A 1 71 ? 13.146 3.134 -5.165 1.00 79.56 71 GLU A C 1
ATOM 568 O O . GLU A 1 71 ? 13.513 2.718 -4.068 1.00 79.56 71 GLU A O 1
ATOM 573 N N . THR A 1 72 ? 13.178 2.359 -6.246 1.00 71.19 72 THR A N 1
ATOM 574 C CA . THR A 1 72 ? 13.669 0.980 -6.206 1.00 71.19 72 THR A CA 1
ATOM 575 C C . THR A 1 72 ? 15.192 0.986 -6.254 1.00 71.19 72 THR A C 1
ATOM 577 O O . THR A 1 72 ? 15.760 1.505 -7.207 1.00 71.19 72 THR A O 1
ATOM 580 N N . GLY A 1 73 ? 15.845 0.367 -5.267 1.00 67.38 73 GLY A N 1
ATOM 581 C CA . GLY A 1 73 ? 17.306 0.216 -5.240 1.00 67.38 73 GLY A CA 1
ATOM 582 C C . GLY A 1 73 ? 18.073 1.312 -4.491 1.00 67.38 73 GLY A C 1
ATOM 583 O O . GLY A 1 73 ? 19.283 1.191 -4.361 1.00 67.38 73 GLY A O 1
ATOM 584 N N . SER A 1 74 ? 17.395 2.325 -3.944 1.00 69.81 74 SER A N 1
ATOM 585 C CA . SER A 1 74 ? 18.005 3.419 -3.164 1.00 69.81 74 SER A CA 1
ATOM 586 C C . SER A 1 74 ? 18.019 3.185 -1.643 1.00 69.81 74 SER A C 1
ATOM 588 O O . SER A 1 74 ? 18.359 4.084 -0.882 1.00 69.81 74 SER A O 1
ATOM 590 N N . GLY A 1 75 ? 17.608 2.000 -1.171 1.00 74.94 75 GLY A N 1
ATOM 591 C CA . GLY A 1 75 ? 17.418 1.718 0.262 1.00 74.94 75 GLY A CA 1
ATOM 592 C C . GLY A 1 75 ? 16.126 2.300 0.855 1.00 74.94 75 GLY A C 1
ATOM 593 O O . GLY A 1 75 ? 15.842 2.096 2.033 1.00 74.94 75 GLY A O 1
ATOM 594 N N . CYS A 1 76 ? 15.313 2.990 0.049 1.00 85.75 76 CYS A N 1
ATOM 595 C CA . CYS A 1 76 ? 14.016 3.515 0.461 1.00 85.75 76 CYS A CA 1
ATOM 596 C C . CYS A 1 76 ? 12.971 2.412 0.708 1.00 85.75 76 CYS A C 1
ATOM 598 O O . CYS A 1 76 ? 13.006 1.330 0.115 1.00 85.75 76 CYS A O 1
ATOM 600 N N . LEU A 1 77 ? 11.983 2.721 1.554 1.00 87.56 77 LEU A N 1
ATOM 601 C CA . LEU A 1 77 ? 10.848 1.836 1.812 1.00 87.56 77 LEU A CA 1
ATOM 602 C C . LEU A 1 77 ? 9.997 1.664 0.551 1.00 87.56 77 LEU A C 1
ATOM 604 O O . LEU A 1 77 ? 9.687 2.624 -0.153 1.00 87.56 77 LEU A O 1
ATOM 608 N N . SER A 1 78 ? 9.547 0.439 0.281 1.00 87.94 78 SER A N 1
ATOM 609 C CA . SER A 1 78 ? 8.643 0.210 -0.845 1.00 87.94 78 SER A CA 1
ATOM 610 C C . SER A 1 78 ? 7.287 0.886 -0.607 1.00 87.94 78 SER A C 1
ATOM 612 O O . SER A 1 78 ? 6.839 1.065 0.528 1.00 87.94 78 SER A O 1
ATOM 614 N N . LYS A 1 79 ? 6.570 1.208 -1.691 1.00 89.06 79 LYS A N 1
ATOM 615 C CA . LYS A 1 79 ? 5.204 1.762 -1.607 1.00 89.06 79 LYS A CA 1
ATOM 616 C C . LYS A 1 79 ? 4.269 0.883 -0.770 1.00 89.06 79 LYS A C 1
ATOM 618 O O . LYS A 1 79 ? 3.383 1.406 -0.109 1.00 89.06 79 LYS A O 1
ATOM 623 N N . TYR A 1 80 ? 4.469 -0.435 -0.800 1.00 91.50 80 TYR A N 1
ATOM 624 C CA . TYR A 1 80 ? 3.708 -1.387 0.006 1.00 91.50 80 TYR A CA 1
ATOM 625 C C . TYR A 1 80 ? 3.941 -1.179 1.508 1.00 91.50 80 TYR A C 1
ATOM 627 O O . TYR A 1 80 ? 2.977 -1.108 2.265 1.00 91.50 80 TYR A O 1
ATOM 635 N N . VAL A 1 81 ? 5.197 -0.988 1.931 1.00 93.69 81 VAL A N 1
ATOM 636 C CA . VAL A 1 81 ? 5.534 -0.732 3.342 1.00 93.69 81 VAL A CA 1
ATOM 637 C C . VAL A 1 81 ? 4.870 0.552 3.839 1.00 93.69 81 VAL A C 1
ATOM 639 O O . VAL A 1 81 ? 4.294 0.554 4.921 1.00 93.69 81 VAL A O 1
ATOM 642 N N . TRP A 1 82 ? 4.849 1.613 3.029 1.00 96.12 82 TRP A N 1
ATOM 643 C CA . TRP A 1 82 ? 4.123 2.842 3.370 1.00 96.12 82 TRP A CA 1
ATOM 644 C C . TRP A 1 82 ? 2.623 2.614 3.604 1.00 96.12 82 TRP A C 1
ATOM 646 O O . TRP A 1 82 ? 2.041 3.234 4.492 1.00 96.12 82 TRP A O 1
ATOM 656 N N . MET A 1 83 ? 1.988 1.716 2.842 1.00 97.00 83 MET A N 1
ATOM 657 C CA . MET A 1 83 ? 0.577 1.371 3.058 1.00 97.00 83 MET A CA 1
ATOM 658 C C . MET A 1 83 ? 0.380 0.555 4.340 1.00 97.00 83 MET A C 1
ATOM 660 O O . MET A 1 83 ? -0.582 0.802 5.059 1.00 97.00 83 MET A O 1
ATOM 664 N N . LEU A 1 84 ? 1.298 -0.358 4.669 1.00 96.69 84 LEU A N 1
ATOM 665 C CA . LEU A 1 84 ? 1.251 -1.099 5.934 1.00 96.69 84 LEU A CA 1
ATOM 666 C C . LEU A 1 84 ? 1.440 -0.190 7.153 1.00 96.69 84 LEU A C 1
ATOM 668 O O . LEU A 1 84 ? 0.716 -0.337 8.132 1.00 96.69 84 LEU A O 1
ATOM 672 N N . LEU A 1 85 ? 2.359 0.779 7.084 1.00 97.50 85 LEU A N 1
ATOM 673 C CA . LEU A 1 85 ? 2.554 1.768 8.151 1.00 97.50 85 LEU A CA 1
ATOM 674 C C . LEU A 1 85 ? 1.283 2.585 8.404 1.00 97.50 85 LEU A C 1
ATOM 676 O O . LEU A 1 85 ? 0.938 2.841 9.555 1.00 97.50 85 LEU A O 1
ATOM 680 N N . LEU A 1 86 ? 0.560 2.954 7.342 1.00 97.94 86 LEU A N 1
ATOM 681 C CA . LEU A 1 86 ? -0.729 3.630 7.469 1.00 97.94 86 LEU A CA 1
ATOM 682 C C . LEU A 1 86 ? -1.784 2.735 8.135 1.00 97.94 86 LEU A C 1
ATOM 684 O O . LEU A 1 86 ? -2.489 3.203 9.027 1.00 97.94 86 LEU A O 1
ATOM 688 N N . VAL A 1 87 ? -1.891 1.465 7.727 1.00 97.81 87 VAL A N 1
ATOM 689 C CA . VAL A 1 87 ? -2.826 0.507 8.346 1.00 97.81 87 VAL A CA 1
ATOM 690 C C . VAL A 1 87 ? -2.520 0.350 9.836 1.00 97.81 87 VAL A C 1
ATOM 692 O O . VAL A 1 87 ? -3.416 0.520 10.661 1.00 97.81 87 VAL A O 1
ATOM 695 N N . PHE A 1 88 ? -1.252 0.140 10.192 1.00 97.88 88 PHE A N 1
ATOM 696 C CA . PHE A 1 88 ? -0.811 0.042 11.582 1.00 97.88 88 PHE A CA 1
ATOM 697 C C . PHE A 1 88 ? -1.119 1.316 12.385 1.00 97.88 88 PHE A C 1
ATOM 699 O O . PHE A 1 88 ? -1.661 1.261 13.491 1.00 97.88 88 PHE A O 1
ATOM 706 N N . TRP A 1 89 ? -0.825 2.494 11.826 1.00 97.88 89 TRP A N 1
ATOM 707 C CA . TRP A 1 89 ? -1.157 3.766 12.467 1.00 97.88 89 TRP A CA 1
ATOM 708 C C . TRP A 1 89 ? -2.665 3.894 12.723 1.00 97.88 89 TRP A C 1
ATOM 710 O O . TRP A 1 89 ? -3.063 4.320 13.807 1.00 97.88 89 TRP A O 1
ATOM 720 N N . ALA A 1 90 ? -3.500 3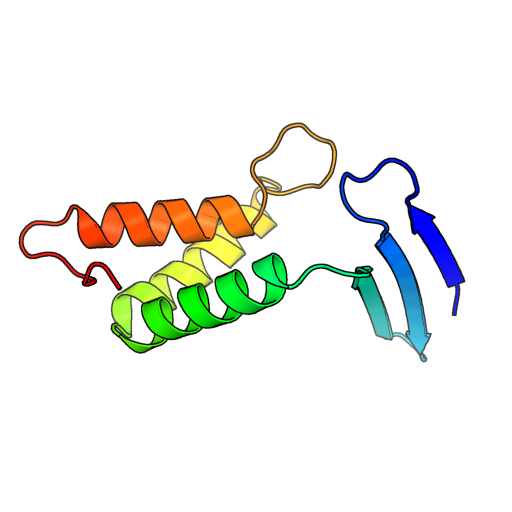.494 11.763 1.00 97.56 90 ALA A N 1
ATOM 721 C CA . ALA A 1 90 ? -4.954 3.566 11.875 1.00 97.56 90 ALA A CA 1
ATOM 722 C C . ALA A 1 90 ? -5.518 2.581 12.917 1.00 97.56 90 ALA A C 1
ATOM 724 O O . ALA A 1 90 ? -6.444 2.939 13.645 1.00 97.56 90 ALA A O 1
ATOM 725 N N . GLN A 1 91 ? -4.937 1.384 13.034 1.00 97.81 91 GLN A N 1
ATOM 726 C CA . GLN A 1 91 ? -5.298 0.385 14.051 1.00 97.81 91 GLN A CA 1
ATOM 727 C C . GLN A 1 91 ? -4.909 0.813 15.473 1.00 97.81 91 GLN A C 1
ATOM 729 O O . GLN A 1 91 ? -5.584 0.456 16.430 1.00 97.81 91 GLN A O 1
ATOM 734 N N . THR A 1 92 ? -3.844 1.605 15.623 1.00 97.31 92 THR A N 1
ATOM 735 C CA . THR A 1 92 ? -3.322 2.054 16.930 1.00 97.31 92 THR A CA 1
ATOM 736 C C . THR A 1 92 ? -3.943 3.360 17.440 1.00 97.31 92 THR A C 1
ATOM 738 O O . THR A 1 92 ? -3.479 3.915 18.437 1.00 97.31 92 THR A O 1
ATOM 741 N N . ARG A 1 93 ? -4.962 3.904 16.760 1.00 96.50 93 ARG A N 1
ATOM 742 C CA . ARG A 1 93 ? -5.696 5.087 17.244 1.00 96.50 93 ARG A CA 1
ATOM 743 C C . ARG A 1 93 ? -6.630 4.721 18.406 1.00 96.50 93 ARG A C 1
ATOM 745 O O . ARG A 1 93 ? -6.990 3.562 18.579 1.00 96.50 93 ARG A O 1
ATOM 752 N N . SER A 1 94 ? -7.047 5.728 19.175 1.00 94.62 94 SER A N 1
ATOM 753 C CA . SER A 1 94 ? -8.069 5.592 20.218 1.00 94.62 94 SER A CA 1
ATOM 754 C C . SER A 1 94 ? -9.192 6.611 19.970 1.00 94.62 94 SER A C 1
ATOM 756 O O . SER A 1 94 ? -8.954 7.806 20.163 1.00 94.62 94 SER A O 1
ATOM 758 N N . PRO A 1 95 ? -10.379 6.183 19.490 1.00 93.62 95 PRO A N 1
ATOM 759 C CA . PRO A 1 95 ? -10.727 4.819 19.067 1.00 93.62 95 PRO A CA 1
ATOM 760 C C . PRO A 1 95 ? -10.000 4.387 17.771 1.00 93.62 95 PRO A C 1
ATOM 762 O O . PRO A 1 95 ? -9.558 5.248 17.002 1.00 93.62 95 PRO A O 1
ATOM 765 N N . PRO A 1 96 ? -9.858 3.073 17.507 1.00 95.25 96 PRO A N 1
ATOM 766 C CA . PRO A 1 96 ? -9.202 2.576 16.299 1.00 95.25 96 PRO A CA 1
ATOM 767 C C . PRO A 1 96 ? -9.990 2.961 15.041 1.00 95.25 96 PRO A C 1
ATOM 769 O O . PRO A 1 96 ? -11.212 2.837 14.991 1.00 95.25 96 PRO A O 1
ATOM 772 N N . LEU A 1 97 ? -9.281 3.414 14.003 1.00 96.25 97 LEU A N 1
ATOM 773 C CA . LEU A 1 97 ? -9.879 3.807 12.718 1.00 96.25 97 LEU A CA 1
ATOM 774 C C . LEU A 1 97 ? -10.050 2.626 11.752 1.00 96.25 97 LEU A C 1
ATOM 776 O O . LEU A 1 97 ? -10.780 2.745 10.767 1.00 96.25 97 LEU A O 1
ATOM 780 N N . LEU A 1 98 ? -9.348 1.519 12.003 1.00 97.00 98 LEU A N 1
ATOM 781 C CA . LEU A 1 98 ? -9.451 0.264 11.262 1.00 97.00 98 LEU A CA 1
ATOM 782 C C . LEU A 1 98 ? -9.487 -0.926 12.232 1.00 97.00 98 LEU A C 1
ATOM 784 O O . LEU A 1 98 ? -8.816 -0.875 13.265 1.00 97.00 98 LEU A O 1
ATOM 788 N N . PRO A 1 99 ? -10.211 -2.008 11.890 1.00 94.94 99 PRO A N 1
ATOM 789 C CA . PRO A 1 99 ? -10.147 -3.272 12.621 1.00 94.94 99 PRO A CA 1
ATOM 790 C C . PRO A 1 99 ? -8.828 -4.014 12.347 1.00 94.94 99 PRO A C 1
ATOM 792 O O . PRO A 1 99 ? -8.043 -3.607 11.492 1.00 94.94 99 PRO A O 1
ATOM 795 N N . ASN A 1 100 ? -8.595 -5.123 13.046 1.00 94.69 100 ASN A N 1
ATOM 796 C CA . ASN A 1 100 ? -7.590 -6.120 12.669 1.00 94.69 100 ASN A CA 1
ATOM 797 C C . ASN A 1 100 ? -8.296 -7.235 11.880 1.00 94.69 100 ASN A C 1
ATOM 799 O O . ASN A 1 100 ? -9.096 -7.959 12.470 1.00 94.69 100 ASN A O 1
ATOM 803 N N . LEU A 1 101 ? -8.088 -7.267 10.557 1.00 91.88 101 LEU A N 1
ATOM 804 C CA . LEU A 1 101 ? -8.744 -8.189 9.614 1.00 91.88 101 LEU A CA 1
ATOM 805 C C . LEU A 1 101 ? -7.967 -9.496 9.452 1.00 91.88 101 LEU A C 1
ATOM 807 O O . LEU A 1 101 ? -6.717 -9.421 9.412 1.00 91.88 101 LEU A O 1
#

Sequence (101 aa):
METVPISRARTPIVRCTLRHGDAHGKVEITFNNPLGIHNSHLLRAYFHSSRAVHMLGWLIKMWVKVRALAETGSGCLSKYVWMLLLVFWAQTRSPPLLPNL

Foldseek 3Di:
DDWDWDPPDPFTWIWDWDDDPPDTDIDIDTPPCVVVVVLVVVLVVFCVQAVVLVVVLVVQLVVCVVVVQADPPPPHDHNSVSSVVSSVVQCPDVVRNTDDD